Protein AF-A0A7X9ACG4-F1 (afdb_monomer_lite)

pLDDT: mean 78.63, std 13.91, range [48.91, 96.75]

Radius of gyration: 12.33 Å; chains: 1; bounding box: 28×17×32 Å

Secondary structure (DSSP, 8-state):
----HHHHHHHHHHHHTTT-TTTHHHHHHHHHHHHHHHHHHH-S-GGGS-----

Sequence (54 aa):
EMFDVEQFLAGNIYELGKFAVTGRKATAQMLVDAYNKIIEECETDPSLKIHLGK

Structure (mmCIF, N/CA/C/O backbone):
data_AF-A0A7X9ACG4-F1
#
_entry.id   AF-A0A7X9ACG4-F1
#
loop_
_atom_site.group_PDB
_atom_site.id
_atom_site.type_symbol
_atom_site.label_atom_id
_atom_site.label_alt_id
_atom_site.label_comp_id
_atom_site.label_asym_id
_atom_site.label_entity_id
_atom_site.label_seq_id
_atom_site.pdbx_PDB_ins_code
_atom_site.Cartn_x
_atom_site.Cartn_y
_atom_site.Cartn_z
_atom_site.occupancy
_atom_site.B_iso_or_equiv
_atom_site.auth_seq_id
_atom_site.auth_comp_id
_atom_site.auth_asym_id
_atom_site.auth_atom_id
_atom_site.pdbx_PDB_model_num
ATOM 1 N N . GLU A 1 1 ? 9.618 8.777 18.157 1.00 50.62 1 GLU A N 1
ATOM 2 C CA . GLU A 1 1 ? 10.282 9.154 16.896 1.00 50.62 1 GLU A CA 1
ATOM 3 C C . GLU A 1 1 ? 9.575 8.434 15.764 1.00 50.62 1 GLU A C 1
ATOM 5 O O . GLU A 1 1 ? 9.587 7.211 15.725 1.00 50.62 1 GLU A O 1
ATOM 10 N N . MET A 1 2 ? 8.848 9.182 14.938 1.00 48.91 2 MET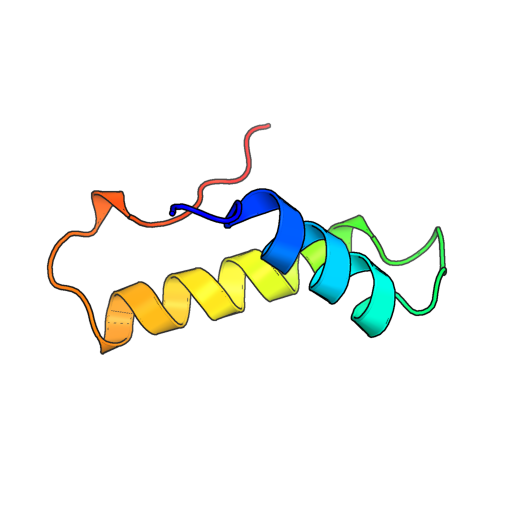 A N 1
ATOM 11 C CA . MET A 1 2 ? 8.166 8.672 13.751 1.00 48.91 2 MET A CA 1
ATOM 12 C C . MET A 1 2 ? 9.215 8.627 12.641 1.00 48.91 2 MET A C 1
ATOM 14 O O . MET A 1 2 ? 9.399 9.599 11.921 1.00 48.91 2 MET A O 1
ATOM 18 N N . PHE A 1 3 ? 10.002 7.551 12.597 1.00 54.34 3 PHE A N 1
ATOM 19 C CA . PHE A 1 3 ? 10.867 7.291 11.451 1.00 54.34 3 PHE A CA 1
ATOM 20 C C . PHE A 1 3 ? 9.955 6.809 10.316 1.00 54.34 3 PHE A C 1
ATOM 22 O O . PHE A 1 3 ? 9.561 5.646 10.280 1.00 54.34 3 PHE A O 1
ATOM 29 N N . ASP A 1 4 ? 9.531 7.792 9.516 1.00 69.00 4 ASP A N 1
ATOM 30 C CA . ASP A 1 4 ? 8.890 7.763 8.200 1.00 69.00 4 ASP A CA 1
ATOM 31 C C . ASP A 1 4 ? 8.414 6.387 7.716 1.00 69.00 4 ASP A C 1
ATOM 33 O O . ASP A 1 4 ? 9.192 5.566 7.213 1.00 69.00 4 ASP A O 1
ATOM 37 N N . VAL A 1 5 ? 7.093 6.189 7.732 1.00 72.56 5 VAL A N 1
ATOM 38 C CA . VAL A 1 5 ? 6.435 5.134 6.941 1.00 72.56 5 VAL A CA 1
ATOM 39 C C . VAL A 1 5 ? 6.879 5.248 5.475 1.00 72.56 5 VAL A C 1
ATOM 41 O O . VAL A 1 5 ? 7.067 4.240 4.797 1.00 72.56 5 VAL A O 1
ATOM 44 N N . GLU A 1 6 ? 7.153 6.466 5.009 1.00 74.12 6 GLU A N 1
ATOM 45 C CA . GLU A 1 6 ? 7.728 6.770 3.706 1.00 74.12 6 GLU A CA 1
ATOM 46 C C . GLU A 1 6 ? 9.112 6.138 3.491 1.00 74.12 6 GLU A C 1
ATOM 48 O O . GLU A 1 6 ? 9.360 5.592 2.418 1.00 74.12 6 GLU A O 1
ATOM 53 N N . GLN A 1 7 ? 10.005 6.156 4.486 1.00 74.06 7 GLN A N 1
ATOM 54 C CA . GLN A 1 7 ? 11.335 5.538 4.399 1.00 74.06 7 GLN A CA 1
ATOM 55 C C . GLN A 1 7 ? 11.232 4.014 4.391 1.00 74.06 7 GLN A C 1
ATOM 57 O O . GLN A 1 7 ? 11.920 3.355 3.610 1.00 74.06 7 GLN A O 1
ATOM 62 N N . PHE A 1 8 ? 10.332 3.451 5.203 1.00 78.94 8 PHE A N 1
ATOM 63 C CA . PHE A 1 8 ? 10.059 2.014 5.203 1.00 78.94 8 PHE A CA 1
ATOM 64 C C . PHE A 1 8 ? 9.500 1.547 3.851 1.00 78.94 8 PHE A C 1
ATOM 66 O O . PHE A 1 8 ? 9.974 0.563 3.278 1.00 78.94 8 PHE A O 1
ATOM 73 N N . LEU A 1 9 ? 8.532 2.277 3.291 1.00 76.25 9 LEU A N 1
ATOM 74 C CA . LEU A 1 9 ? 7.973 1.985 1.972 1.00 76.25 9 LEU A CA 1
ATOM 75 C C . LEU A 1 9 ? 9.016 2.172 0.864 1.00 76.25 9 LEU A C 1
ATOM 77 O O . LEU A 1 9 ? 9.122 1.314 -0.012 1.00 76.25 9 LEU A O 1
ATOM 81 N N . ALA A 1 10 ? 9.822 3.236 0.910 1.00 77.00 10 ALA A N 1
ATOM 82 C CA . ALA A 1 10 ? 10.883 3.480 -0.065 1.00 77.00 10 ALA A CA 1
ATOM 83 C C . ALA A 1 10 ? 11.932 2.357 -0.064 1.00 77.00 10 ALA A C 1
ATOM 85 O O . ALA A 1 10 ? 12.284 1.861 -1.136 1.00 77.00 10 ALA A O 1
ATOM 86 N N . GLY A 1 11 ? 12.377 1.913 1.116 1.00 76.31 11 GLY A N 1
ATOM 87 C CA . GLY A 1 11 ? 13.315 0.798 1.269 1.00 76.31 11 GLY A CA 1
ATOM 88 C C . GLY A 1 11 ? 12.752 -0.518 0.732 1.00 76.31 11 GLY A C 1
ATOM 89 O O . GLY A 1 11 ? 13.402 -1.192 -0.065 1.00 76.31 11 GLY A O 1
ATOM 90 N N . ASN A 1 12 ? 11.500 -0.836 1.063 1.00 72.44 12 ASN A N 1
ATOM 91 C CA . ASN A 1 12 ? 10.854 -2.056 0.579 1.00 72.44 12 ASN A CA 1
ATOM 92 C C . ASN A 1 12 ? 10.604 -2.039 -0.937 1.00 72.44 12 ASN A C 1
A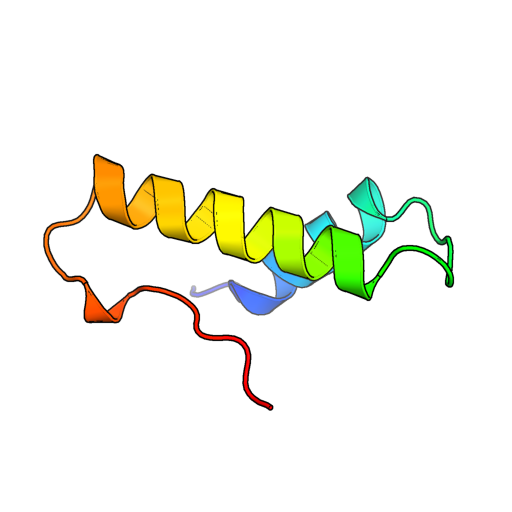TOM 94 O O . ASN A 1 12 ? 10.834 -3.046 -1.602 1.00 72.44 12 ASN A O 1
ATOM 98 N N . ILE A 1 13 ? 10.180 -0.908 -1.518 1.00 71.88 13 ILE A N 1
ATOM 99 C CA . ILE A 1 13 ? 10.052 -0.756 -2.982 1.00 71.88 13 ILE A CA 1
ATOM 100 C C . ILE A 1 13 ? 11.409 -0.973 -3.654 1.00 71.88 13 ILE A C 1
ATOM 102 O O . ILE A 1 13 ? 11.487 -1.612 -4.706 1.00 71.88 13 ILE A O 1
ATOM 106 N N . TYR A 1 14 ? 12.468 -0.428 -3.061 1.00 70.81 14 TYR A N 1
ATOM 107 C CA . TYR A 1 14 ? 13.824 -0.518 -3.582 1.00 70.81 14 TYR A CA 1
ATOM 108 C C . TYR A 1 14 ? 14.353 -1.958 -3.567 1.00 70.81 14 TYR A C 1
ATOM 110 O O . TYR A 1 14 ? 14.805 -2.450 -4.604 1.00 70.81 14 TYR A O 1
ATOM 118 N N . GLU A 1 15 ? 14.231 -2.660 -2.438 1.00 72.38 15 GLU A N 1
ATOM 119 C CA . GLU A 1 15 ? 14.676 -4.051 -2.298 1.00 72.38 15 GLU A CA 1
ATOM 120 C C . GLU A 1 15 ? 13.828 -5.028 -3.129 1.00 72.38 15 GLU A C 1
ATOM 122 O O . GLU A 1 15 ? 14.374 -5.848 -3.874 1.00 72.38 15 GLU A O 1
ATOM 127 N N . LEU A 1 16 ? 12.495 -4.920 -3.076 1.00 69.25 16 LEU A N 1
ATOM 128 C CA . LEU A 1 16 ? 11.589 -5.819 -3.803 1.00 69.25 16 LEU A CA 1
ATOM 129 C C . LEU A 1 16 ? 11.581 -5.552 -5.313 1.00 69.25 16 LEU A C 1
ATOM 131 O O . LEU A 1 16 ? 11.376 -6.472 -6.105 1.00 69.25 16 LEU A O 1
ATOM 135 N N . GLY A 1 17 ? 11.823 -4.307 -5.731 1.00 64.69 17 GLY A N 1
ATOM 136 C CA . GLY A 1 17 ? 11.840 -3.908 -7.137 1.00 64.69 17 GLY A CA 1
ATOM 137 C C . GLY A 1 17 ? 13.077 -4.368 -7.917 1.00 64.69 17 GLY A C 1
ATOM 138 O O . GLY A 1 17 ? 13.104 -4.197 -9.138 1.00 64.69 17 GLY A O 1
ATOM 139 N N . LYS A 1 18 ? 14.107 -4.920 -7.247 1.00 62.47 18 LYS A N 1
ATOM 140 C CA . LYS A 1 18 ? 15.390 -5.358 -7.845 1.00 62.47 18 LYS A CA 1
ATOM 141 C C . LYS A 1 18 ? 15.970 -4.375 -8.883 1.00 62.47 18 LYS A C 1
ATOM 143 O O . LYS A 1 18 ? 16.579 -4.799 -9.862 1.00 62.47 18 LYS A O 1
ATOM 148 N N . PHE A 1 19 ? 15.769 -3.067 -8.698 1.00 58.88 19 PHE A N 1
ATOM 149 C CA . PHE A 1 19 ? 16.203 -2.003 -9.621 1.00 58.88 19 PHE A CA 1
ATOM 150 C C . PHE A 1 19 ? 15.684 -2.084 -11.070 1.00 58.88 19 PHE A C 1
ATOM 152 O O . PHE A 1 19 ? 16.184 -1.372 -11.944 1.00 58.88 19 PHE A O 1
ATOM 159 N N . ALA A 1 20 ? 14.663 -2.889 -11.365 1.00 58.41 20 ALA A N 1
ATOM 160 C CA . ALA A 1 20 ? 14.090 -2.917 -12.704 1.00 58.41 20 ALA A CA 1
ATOM 161 C C . ALA A 1 20 ? 13.158 -1.706 -12.899 1.00 58.41 20 ALA A C 1
ATOM 163 O O . ALA A 1 20 ? 12.101 -1.591 -12.273 1.00 58.41 20 ALA A O 1
ATOM 164 N N . VAL A 1 21 ? 13.531 -0.784 -13.797 1.00 58.53 21 VAL A N 1
ATOM 165 C CA . VAL A 1 21 ? 12.670 0.348 -14.209 1.00 58.53 21 VAL A CA 1
ATOM 166 C C . VAL A 1 21 ? 11.299 -0.169 -14.668 1.00 58.53 21 VAL A C 1
ATOM 168 O O . VAL A 1 21 ? 10.265 0.421 -14.342 1.00 58.53 21 VAL A O 1
ATOM 171 N N . THR A 1 22 ? 11.299 -1.317 -15.348 1.00 56.44 22 THR A N 1
ATOM 172 C CA . THR A 1 22 ? 10.141 -2.173 -15.612 1.00 56.44 22 THR A CA 1
ATOM 173 C C . THR A 1 22 ? 9.757 -2.936 -14.346 1.00 56.44 22 THR A C 1
ATOM 175 O O . THR A 1 22 ? 10.270 -4.020 -14.088 1.00 56.44 22 THR A O 1
ATOM 178 N N . GLY A 1 23 ? 8.870 -2.364 -13.537 1.00 62.47 23 GLY A N 1
ATOM 179 C CA . GLY A 1 23 ? 8.376 -3.045 -12.337 1.00 62.47 23 GLY A CA 1
ATOM 180 C C . GLY A 1 23 ? 7.953 -2.108 -11.220 1.00 62.47 23 GLY A C 1
ATOM 181 O O . GLY A 1 23 ? 7.032 -2.440 -10.493 1.00 62.47 23 GLY A O 1
ATOM 182 N N . ARG A 1 24 ? 8.516 -0.894 -11.142 1.00 69.81 24 ARG A N 1
ATOM 183 C CA . ARG A 1 24 ? 8.241 0.057 -10.043 1.00 69.81 24 ARG A CA 1
ATOM 184 C C . ARG A 1 24 ? 6.755 0.293 -9.768 1.00 69.81 24 ARG A C 1
ATOM 186 O O . ARG A 1 24 ? 6.342 0.242 -8.618 1.00 69.81 24 ARG A O 1
ATOM 193 N N . LYS A 1 25 ? 5.943 0.507 -10.811 1.00 75.38 25 LYS A N 1
ATOM 194 C CA . LYS A 1 25 ? 4.489 0.685 -10.654 1.00 75.38 25 LYS A CA 1
ATOM 195 C C . LYS A 1 25 ? 3.806 -0.593 -10.154 1.00 75.38 25 LYS A C 1
ATOM 197 O O . LYS A 1 25 ? 2.919 -0.509 -9.317 1.00 75.38 25 LYS A O 1
ATOM 202 N N . ALA A 1 26 ? 4.241 -1.757 -10.637 1.00 77.00 26 ALA A N 1
ATOM 203 C CA . ALA A 1 26 ? 3.717 -3.047 -10.195 1.00 77.00 26 ALA A CA 1
ATOM 204 C C . ALA A 1 26 ? 4.109 -3.343 -8.738 1.00 77.00 26 ALA A C 1
ATOM 206 O O . ALA A 1 26 ? 3.254 -3.716 -7.947 1.00 77.00 26 ALA A O 1
ATOM 207 N N . THR A 1 27 ? 5.363 -3.095 -8.350 1.00 79.69 27 THR A N 1
ATOM 208 C CA . THR A 1 27 ? 5.843 -3.244 -6.969 1.00 79.69 27 THR A CA 1
ATOM 209 C C . THR A 1 27 ? 5.144 -2.274 -6.018 1.00 79.69 27 THR A C 1
ATOM 211 O O . THR A 1 27 ? 4.721 -2.680 -4.942 1.00 79.69 27 THR A O 1
ATOM 214 N N . ALA A 1 28 ? 4.968 -1.009 -6.416 1.00 81.31 28 ALA A N 1
ATOM 215 C CA . ALA A 1 28 ? 4.220 -0.034 -5.625 1.00 81.31 28 ALA A CA 1
ATOM 216 C C . ALA A 1 28 ? 2.760 -0.471 -5.428 1.00 81.31 28 ALA A C 1
ATOM 218 O O . ALA A 1 28 ? 2.260 -0.411 -4.310 1.00 81.31 28 ALA A O 1
ATOM 219 N N . GLN A 1 29 ? 2.105 -0.978 -6.480 1.00 85.19 29 GLN A N 1
ATOM 220 C CA . GLN A 1 29 ? 0.755 -1.535 -6.370 1.00 85.19 29 GLN A CA 1
ATOM 221 C C . GLN A 1 29 ? 0.715 -2.725 -5.403 1.00 85.19 29 GLN A C 1
ATOM 223 O O . GLN A 1 29 ? -0.109 -2.731 -4.499 1.00 85.19 29 GLN A O 1
ATOM 228 N N . MET A 1 30 ? 1.645 -3.679 -5.526 1.00 85.19 30 MET A N 1
ATOM 229 C CA . MET A 1 30 ? 1.718 -4.838 -4.626 1.00 85.19 30 MET A CA 1
ATOM 230 C C . MET A 1 30 ? 1.881 -4.438 -3.156 1.00 85.19 30 MET A C 1
ATOM 232 O O . MET A 1 30 ? 1.308 -5.079 -2.279 1.00 85.19 30 MET A O 1
ATOM 236 N N . LEU A 1 31 ? 2.658 -3.390 -2.875 1.00 86.00 31 LEU A N 1
ATOM 237 C CA . LEU A 1 31 ? 2.845 -2.897 -1.511 1.00 86.00 31 LEU A CA 1
ATOM 238 C C . LEU A 1 31 ? 1.598 -2.204 -0.968 1.00 86.00 31 LEU A C 1
ATOM 240 O O . LEU A 1 31 ? 1.244 -2.433 0.185 1.00 86.00 31 LEU A O 1
ATOM 244 N N . VAL A 1 32 ? 0.915 -1.410 -1.795 1.00 90.06 32 VAL A N 1
ATOM 245 C CA . VAL A 1 32 ? -0.378 -0.815 -1.429 1.00 90.06 32 VAL A CA 1
ATOM 246 C C . VAL A 1 32 ? -1.407 -1.904 -1.137 1.00 90.06 32 VAL A C 1
ATOM 248 O O . VAL A 1 32 ? -2.095 -1.830 -0.122 1.00 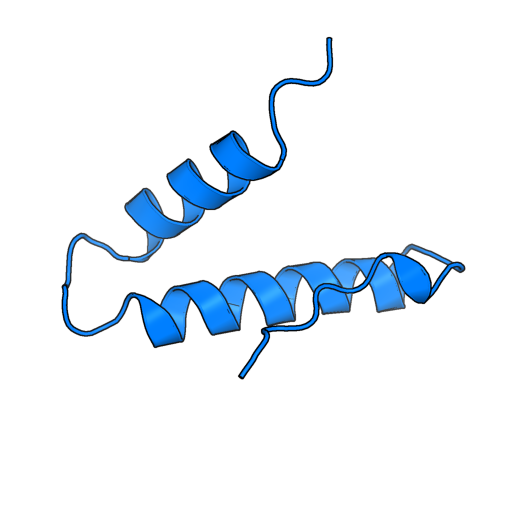90.06 32 VAL A O 1
ATOM 251 N N . ASP A 1 33 ? -1.471 -2.940 -1.971 1.00 92.12 33 ASP A N 1
ATOM 252 C CA . ASP A 1 33 ? -2.402 -4.054 -1.790 1.00 92.12 33 ASP A CA 1
ATOM 253 C C . ASP A 1 33 ? -2.101 -4.824 -0.494 1.00 92.12 33 ASP A C 1
ATOM 255 O O . ASP A 1 33 ? -3.008 -5.104 0.291 1.00 92.12 33 ASP A O 1
ATOM 259 N N . ALA A 1 34 ? -0.824 -5.122 -0.227 1.00 90.81 34 ALA A N 1
ATOM 260 C CA . ALA A 1 34 ? -0.402 -5.805 0.994 1.00 90.81 34 ALA A CA 1
ATOM 261 C C . ALA A 1 34 ? -0.703 -4.981 2.255 1.00 90.81 34 ALA A C 1
ATOM 263 O O . ALA A 1 34 ? -1.206 -5.524 3.237 1.00 90.81 34 ALA A O 1
ATOM 264 N N . TYR A 1 35 ? -0.438 -3.673 2.225 1.00 93.94 35 TYR A N 1
ATOM 265 C CA . TYR A 1 35 ? -0.752 -2.775 3.332 1.00 93.94 35 TYR A CA 1
ATOM 266 C C . TYR A 1 35 ? -2.262 -2.698 3.582 1.00 93.94 35 TYR A C 1
ATOM 268 O O . TYR A 1 35 ? -2.714 -2.916 4.704 1.00 93.94 35 TYR A O 1
ATOM 276 N N . ASN A 1 36 ? -3.060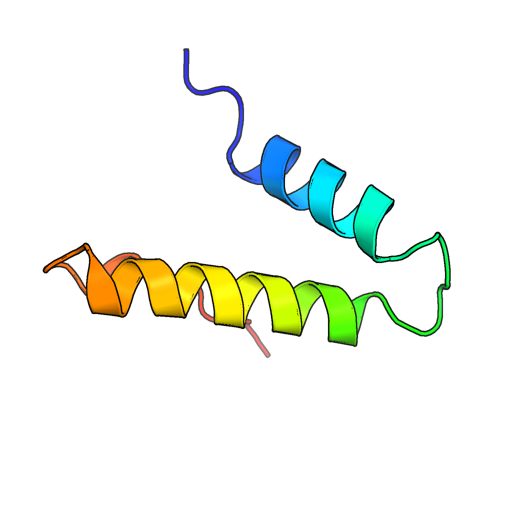 -2.464 2.537 1.00 95.25 36 ASN A N 1
ATOM 277 C CA . ASN A 1 36 ? -4.513 -2.358 2.665 1.00 95.25 36 ASN A CA 1
ATOM 278 C C . ASN A 1 36 ? -5.145 -3.658 3.176 1.00 95.25 36 ASN A C 1
ATOM 280 O O . ASN A 1 36 ? -6.118 -3.596 3.925 1.00 95.25 36 ASN A O 1
ATOM 284 N N . LYS A 1 37 ? -4.570 -4.817 2.835 1.00 95.06 37 LYS A N 1
ATOM 285 C CA . LYS A 1 37 ? -4.973 -6.106 3.404 1.00 95.06 37 LYS A CA 1
ATOM 286 C C . LYS A 1 37 ? -4.734 -6.175 4.916 1.00 95.06 37 LYS A C 1
ATOM 288 O O . LYS A 1 37 ? -5.608 -6.635 5.639 1.00 95.06 37 LYS A O 1
ATOM 293 N N . ILE A 1 38 ? -3.591 -5.689 5.406 1.00 95.31 38 ILE A N 1
ATOM 294 C CA . ILE A 1 38 ? -3.322 -5.619 6.854 1.00 95.31 38 ILE A CA 1
ATOM 295 C C . ILE A 1 38 ? -4.351 -4.717 7.540 1.00 95.31 38 ILE A C 1
ATOM 297 O O . ILE A 1 38 ? -4.878 -5.089 8.582 1.00 95.31 38 ILE A O 1
ATOM 301 N N . ILE A 1 39 ? -4.686 -3.571 6.941 1.00 95.38 39 ILE A N 1
ATOM 302 C CA . ILE A 1 39 ? -5.724 -2.679 7.475 1.00 95.38 39 ILE A CA 1
ATOM 303 C C . ILE A 1 39 ? -7.081 -3.387 7.542 1.00 95.38 39 ILE A C 1
ATOM 305 O O . ILE A 1 39 ? -7.767 -3.280 8.549 1.00 95.38 39 ILE A O 1
ATOM 309 N N . GLU A 1 40 ? -7.464 -4.146 6.515 1.00 95.38 40 GLU A N 1
ATOM 310 C CA . GLU A 1 40 ? -8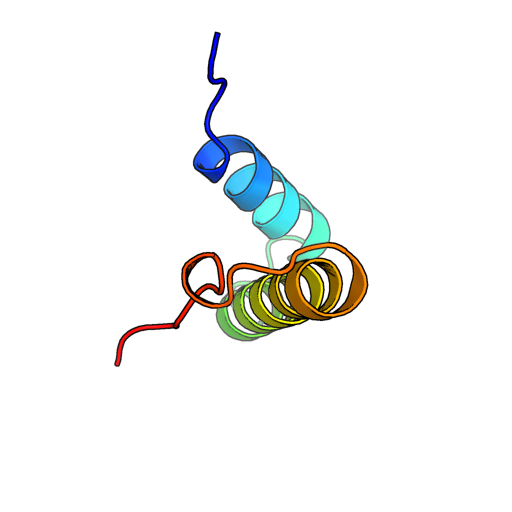.722 -4.909 6.527 1.00 95.38 40 GLU A CA 1
ATOM 311 C C . GLU A 1 40 ? -8.775 -5.992 7.606 1.00 95.38 40 GLU A C 1
ATOM 313 O O . GLU A 1 40 ? -9.844 -6.248 8.158 1.00 95.38 40 GLU A O 1
ATOM 318 N N . GLU A 1 41 ? -7.649 -6.645 7.883 1.00 96.75 41 GLU A N 1
ATOM 319 C CA . GLU A 1 41 ? -7.583 -7.750 8.841 1.00 96.75 41 GLU A CA 1
ATOM 320 C C . GLU A 1 41 ? -7.409 -7.275 10.290 1.00 96.75 41 GLU A C 1
ATOM 322 O O . GLU A 1 41 ? -7.892 -7.939 11.210 1.00 96.75 41 GLU A O 1
ATOM 327 N N . CYS A 1 42 ? -6.728 -6.146 10.502 1.00 95.69 42 CYS A N 1
ATOM 328 C CA . CYS A 1 42 ? -6.251 -5.739 11.824 1.00 95.69 42 CYS A CA 1
ATOM 329 C C . CYS A 1 42 ? -6.879 -4.446 12.359 1.00 95.69 42 CYS A C 1
ATOM 331 O O . CYS A 1 42 ? -6.874 -4.255 13.574 1.00 95.69 42 CYS A O 1
ATOM 333 N N . GLU A 1 43 ? -7.409 -3.567 11.505 1.00 94.56 43 GLU A N 1
ATOM 334 C CA . GLU A 1 43 ? -7.867 -2.232 11.904 1.00 94.56 43 GLU A CA 1
ATOM 335 C C . GLU A 1 43 ? -9.370 -2.039 11.660 1.00 94.56 43 GLU A C 1
ATOM 337 O O . GLU A 1 43 ? -9.955 -2.562 10.712 1.00 94.56 43 GLU A O 1
ATOM 342 N N . THR A 1 44 ? -10.024 -1.251 12.516 1.00 93.19 44 THR A N 1
ATOM 343 C CA . THR A 1 44 ? -11.448 -0.897 12.357 1.00 93.19 44 THR A CA 1
ATOM 344 C C . THR A 1 44 ? -11.665 0.402 11.590 1.00 93.19 44 THR A C 1
ATOM 346 O O . THR A 1 44 ? -12.779 0.642 11.125 1.00 93.19 44 THR A O 1
ATOM 349 N N . ASP A 1 45 ? -10.628 1.234 11.451 1.00 94.56 45 ASP A N 1
ATOM 350 C CA . ASP A 1 45 ? -10.690 2.511 10.742 1.00 94.56 45 ASP A CA 1
ATOM 351 C C . ASP A 1 45 ? -10.311 2.346 9.254 1.00 94.56 45 ASP A C 1
ATOM 353 O O . ASP A 1 45 ? -9.132 2.207 8.916 1.00 94.56 45 ASP A O 1
ATOM 357 N N . PRO A 1 46 ? -11.285 2.399 8.325 1.00 88.94 46 PRO A N 1
ATOM 358 C CA . PRO A 1 46 ? -11.023 2.244 6.899 1.00 88.94 46 PRO A CA 1
ATOM 359 C C . PRO A 1 46 ? -10.300 3.446 6.276 1.00 88.94 46 PRO A C 1
ATOM 361 O O . PRO A 1 46 ? -9.833 3.329 5.142 1.00 88.94 46 PRO A O 1
ATOM 364 N N . SER A 1 47 ? -10.202 4.588 6.970 1.00 94.31 47 SER A N 1
ATOM 365 C CA . SER A 1 47 ? -9.507 5.780 6.462 1.00 94.31 47 SER A CA 1
ATOM 366 C C . SER A 1 47 ? -7.989 5.600 6.373 1.00 94.31 47 SER A C 1
ATOM 368 O O . SER A 1 47 ? -7.330 6.338 5.644 1.00 94.31 47 SER A O 1
ATOM 370 N N . LEU A 1 48 ? -7.445 4.583 7.049 1.00 91.75 48 LEU A N 1
ATOM 371 C CA . LEU A 1 48 ? -6.024 4.246 7.014 1.00 91.75 48 LEU A CA 1
ATOM 372 C C . LEU A 1 48 ? -5.581 3.654 5.670 1.00 91.75 48 LEU A C 1
ATOM 374 O O . LEU A 1 48 ? -4.385 3.604 5.405 1.00 91.75 48 LEU A O 1
ATOM 378 N N . LYS A 1 49 ? -6.508 3.214 4.807 1.00 93.62 49 LYS A N 1
ATOM 379 C CA . LYS A 1 49 ? -6.163 2.620 3.508 1.00 93.62 49 LYS A CA 1
ATOM 380 C C . LYS A 1 49 ? -5.477 3.627 2.585 1.00 93.62 49 LYS A C 1
ATOM 382 O O . LYS A 1 49 ? -5.889 4.777 2.444 1.00 93.62 49 LYS A O 1
ATOM 387 N N . ILE A 1 50 ? -4.462 3.155 1.872 1.00 92.38 50 ILE A N 1
ATOM 388 C CA . ILE A 1 50 ? -3.754 3.939 0.864 1.00 92.38 50 ILE A CA 1
ATOM 389 C C . ILE A 1 50 ? -4.539 3.888 -0.450 1.00 92.38 50 ILE A C 1
ATOM 391 O O . ILE A 1 50 ? -4.829 2.812 -0.982 1.00 92.38 50 ILE A O 1
ATOM 395 N N . HIS A 1 51 ? -4.824 5.066 -1.005 1.00 89.38 51 HIS A N 1
ATOM 396 C CA . HIS A 1 51 ? -5.417 5.234 -2.328 1.00 89.38 51 HIS A CA 1
ATOM 397 C C . HIS A 1 51 ? -4.378 5.810 -3.290 1.00 89.38 51 HIS A C 1
ATOM 399 O O . HIS A 1 51 ? -3.894 6.926 -3.104 1.00 89.38 51 HIS A O 1
ATOM 405 N N . LEU A 1 52 ? -4.043 5.063 -4.343 1.00 77.88 52 LEU A N 1
ATOM 406 C CA . LEU A 1 52 ? -3.194 5.588 -5.408 1.00 77.88 52 LEU A CA 1
ATOM 407 C C . LEU A 1 52 ? -3.983 6.641 -6.198 1.00 77.88 52 LEU A C 1
ATOM 409 O O . LEU A 1 52 ? -5.022 6.338 -6.788 1.00 77.88 52 LEU A O 1
ATOM 41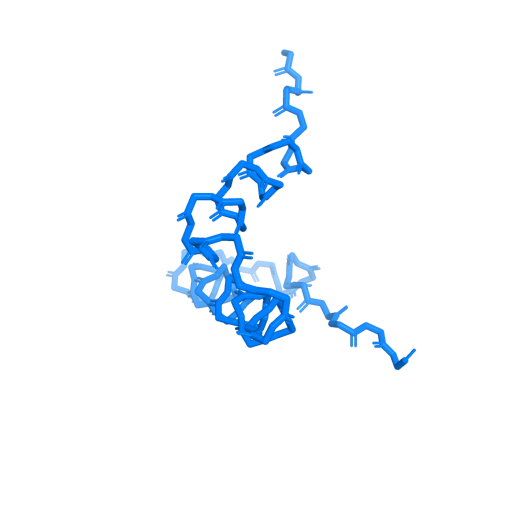3 N N . GLY A 1 53 ? -3.498 7.885 -6.173 1.00 75.31 53 GLY A N 1
ATOM 414 C CA . GLY A 1 53 ? -4.029 8.974 -6.995 1.00 75.31 53 GLY A CA 1
ATOM 415 C C . GLY A 1 53 ? -3.903 8.674 -8.494 1.00 75.31 53 GLY A C 1
ATOM 416 O O . GLY A 1 53 ? -3.077 7.854 -8.900 1.00 75.31 53 GLY A O 1
ATOM 417 N N . LYS A 1 54 ? -4.749 9.322 -9.305 1.00 54.25 54 LYS A N 1
ATOM 418 C CA . LYS A 1 54 ? -4.682 9.245 -10.775 1.00 54.25 54 LYS A CA 1
ATOM 419 C C . LYS A 1 54 ? -3.400 9.855 -11.327 1.00 54.25 54 LYS A C 1
ATOM 421 O O . LYS A 1 54 ? -3.014 10.934 -10.830 1.00 54.25 54 LYS A O 1
#

Foldseek 3Di:
DPPDPPVVLVVQLPVVVVPDPVCSVVSNVVVLVVVLVCCVVPHPDNVPRDDDDD